Protein AF-A0A352LMV3-F1 (afdb_monomer)

Radius of gyration: 12.28 Å; Cα contacts (8 Å, |Δi|>4): 16; chains: 1; bounding box: 33×19×28 Å

Foldseek 3Di:
DVPVQPCDPVNVVVLVVLVVQCVVPVPDPVSVVVSVVVVVVSCVVGPPDDD

Secondary str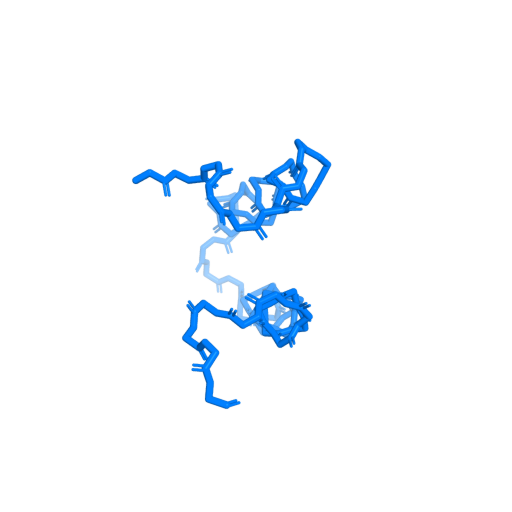ucture (DSSP, 8-state):
--SSS---HHHHHHHHHHHHHHHH-TT-HHHHHHHHHHHHHHHHHS-SS--

Nearest PDB structures (foldseek):
  7ah9-assembly1_2U  TM=7.027E-01  e=5.880E+00  Salmonella enterica subsp. enterica serovar Typhimurium str. LT2
  6okk-assembly1_U  TM=5.117E-01  e=9.621E+00  Plasmodium falciparum 3D7

Solvent-accessible surface area (backbone atoms only — not comparable to full-atom values): 3202 Å² total; per-residue (Å²): 131,80,75,87,68,79,64,46,73,65,59,53,50,52,53,51,51,50,53,48,55,42,68,78,40,74,87,40,66,70,57,50,53,52,43,49,54,53,50,51,56,52,44,72,75,51,62,90,71,85,124

pLDDT: mean 71.31, std 10.4, range [43.66, 83.06]

Sequence (51 aa):
AMTTRGFKEDEVRQVANLIADVMDHPDDADVLDTVRARVDSLVRRFPVYGR

Mean predicted aligned error: 8.85 Å

Structure (mmCIF, N/CA/C/O backbone):
data_AF-A0A352LMV3-F1
#
_entry.id   AF-A0A352LMV3-F1
#
loop_
_atom_site.group_PDB
_atom_site.id
_atom_site.type_symbol
_atom_site.label_atom_id
_atom_site.label_alt_id
_atom_site.label_comp_id
_atom_site.label_asym_id
_atom_site.label_entity_id
_atom_site.label_seq_id
_atom_site.pdbx_PDB_ins_code
_atom_site.Cartn_x
_atom_site.Cartn_y
_atom_site.Cartn_z
_atom_site.occupancy
_atom_site.B_iso_or_equiv
_atom_site.auth_seq_id
_atom_site.auth_comp_id
_atom_site.auth_asym_id
_atom_site.auth_atom_id
_atom_site.pdbx_PDB_model_num
ATOM 1 N N . ALA A 1 1 ? -11.596 10.882 7.626 1.00 50.00 1 ALA A N 1
ATOM 2 C CA . ALA A 1 1 ? -11.207 10.323 8.936 1.00 50.00 1 ALA A CA 1
ATOM 3 C C . ALA A 1 1 ? -10.579 8.951 8.710 1.00 50.00 1 ALA A C 1
ATOM 5 O O . ALA A 1 1 ? -11.285 8.042 8.296 1.00 50.00 1 ALA A O 1
ATOM 6 N N . MET A 1 2 ? -9.255 8.825 8.858 1.00 48.19 2 MET A N 1
ATOM 7 C CA . MET A 1 2 ? -8.522 7.573 8.590 1.00 48.19 2 MET A CA 1
ATOM 8 C C . MET A 1 2 ? -8.482 6.616 9.797 1.00 48.19 2 MET A C 1
ATOM 10 O O . MET A 1 2 ? -8.154 5.448 9.633 1.00 48.19 2 MET A O 1
ATOM 14 N N . THR A 1 3 ? -8.885 7.065 10.988 1.00 54.66 3 THR A N 1
ATOM 15 C CA . THR A 1 3 ? -8.799 6.287 12.238 1.00 54.66 3 THR A CA 1
ATOM 16 C C . THR A 1 3 ? -10.120 5.667 12.711 1.00 54.66 3 THR A C 1
ATOM 18 O O . THR A 1 3 ? -10.159 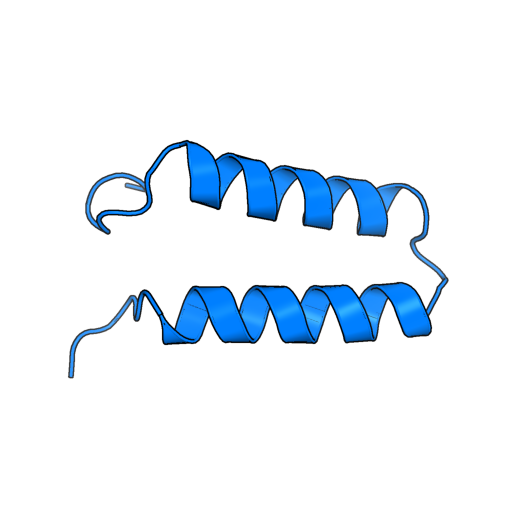5.054 13.770 1.00 54.66 3 THR A O 1
ATOM 21 N N . THR A 1 4 ? -11.198 5.716 11.923 1.00 55.12 4 THR A N 1
ATOM 22 C CA . THR A 1 4 ? -12.448 4.983 12.220 1.00 55.12 4 THR A CA 1
ATOM 23 C C . THR A 1 4 ? -12.467 3.536 11.698 1.00 55.12 4 THR A C 1
ATOM 25 O O . THR A 1 4 ? -13.485 2.865 11.829 1.00 55.12 4 THR A O 1
ATOM 28 N N . ARG A 1 5 ? -11.368 3.038 11.103 1.00 55.25 5 ARG A N 1
ATOM 29 C CA . ARG A 1 5 ? -11.301 1.733 10.402 1.00 55.25 5 ARG A CA 1
ATOM 30 C C . ARG A 1 5 ? -10.483 0.634 11.090 1.00 55.25 5 ARG A C 1
ATOM 32 O O . ARG A 1 5 ? -10.313 -0.428 10.507 1.00 55.25 5 ARG A O 1
ATOM 39 N N . GLY A 1 6 ? -9.917 0.873 12.275 1.00 56.41 6 GLY A N 1
ATOM 40 C CA . GLY A 1 6 ? -9.024 -0.109 12.912 1.00 56.41 6 GLY A CA 1
ATOM 41 C C . GLY A 1 6 ? -7.718 -0.375 12.144 1.00 56.41 6 GLY A C 1
ATOM 42 O O . GLY A 1 6 ? -6.970 -1.266 12.529 1.00 56.41 6 GLY A O 1
ATOM 43 N N . PHE A 1 7 ? -7.439 0.413 11.098 1.00 55.88 7 PHE A N 1
ATOM 44 C CA . PHE A 1 7 ? -6.137 0.491 10.443 1.00 55.88 7 PHE A CA 1
ATOM 45 C C . PHE A 1 7 ? -5.140 1.004 11.483 1.00 55.88 7 PHE A C 1
ATOM 47 O O . PHE A 1 7 ? -5.257 2.151 11.926 1.00 55.88 7 PHE A O 1
ATOM 54 N N . LYS A 1 8 ? -4.223 0.147 11.939 1.00 65.81 8 LYS A N 1
ATOM 55 C CA . LYS A 1 8 ? -3.188 0.569 12.880 1.00 65.81 8 LYS A CA 1
ATOM 56 C C . LYS A 1 8 ? -2.043 1.219 12.109 1.00 65.81 8 LYS A C 1
ATOM 58 O O . LYS A 1 8 ? -1.948 1.146 10.884 1.00 65.81 8 LYS A O 1
ATOM 63 N N . GLU A 1 9 ? -1.176 1.896 12.850 1.00 66.19 9 GLU A N 1
ATOM 64 C CA . GLU A 1 9 ? -0.006 2.592 12.306 1.00 66.19 9 GLU A CA 1
ATOM 65 C C . GLU A 1 9 ? 0.911 1.663 11.499 1.00 66.19 9 GLU A C 1
ATOM 67 O O . GLU A 1 9 ? 1.601 2.123 10.593 1.00 66.19 9 GLU A O 1
ATOM 72 N N . ASP A 1 10 ? 0.897 0.361 11.794 1.00 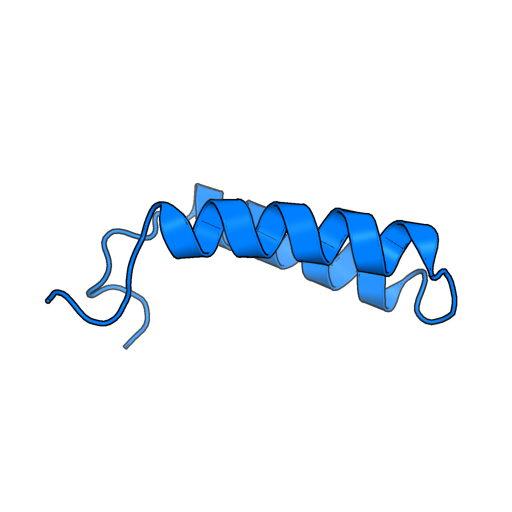69.69 10 ASP A N 1
ATOM 73 C CA . ASP A 1 10 ? 1.716 -0.630 11.102 1.00 69.69 10 ASP A CA 1
ATOM 74 C C . ASP A 1 10 ? 1.227 -0.894 9.671 1.00 69.69 10 ASP A C 1
ATOM 76 O O . ASP A 1 10 ? 2.013 -0.842 8.727 1.00 69.69 10 ASP A O 1
ATOM 80 N N . GLU A 1 11 ? -0.082 -1.063 9.471 1.00 69.25 11 GLU A N 1
ATOM 81 C CA . GLU A 1 11 ? -0.673 -1.207 8.140 1.00 69.25 11 GLU A CA 1
ATOM 82 C C . GLU A 1 11 ? -0.549 0.084 7.325 1.00 69.25 11 GLU A C 1
ATOM 84 O O . GLU A 1 11 ? -0.283 0.032 6.123 1.00 69.25 11 GLU A O 1
ATOM 89 N N . VAL A 1 12 ? -0.675 1.253 7.969 1.00 72.75 12 VAL A N 1
ATOM 90 C CA . VAL A 1 12 ? -0.421 2.546 7.309 1.00 72.75 12 VAL A CA 1
ATOM 91 C C . VAL A 1 12 ? 1.037 2.643 6.860 1.00 72.75 12 VAL A C 1
ATOM 93 O O . VAL A 1 12 ? 1.298 3.066 5.736 1.00 72.75 12 VAL A O 1
ATOM 96 N N . ARG A 1 13 ? 1.986 2.209 7.697 1.00 76.62 13 ARG A N 1
ATOM 97 C CA . ARG A 1 13 ? 3.414 2.188 7.357 1.00 76.62 13 ARG A CA 1
ATOM 98 C C . ARG A 1 13 ? 3.711 1.214 6.215 1.00 76.62 13 ARG A C 1
ATOM 100 O O . ARG A 1 13 ? 4.476 1.558 5.321 1.00 76.62 13 ARG A O 1
ATOM 107 N N . GLN A 1 14 ? 3.078 0.042 6.198 1.00 76.12 14 GLN A N 1
ATOM 108 C CA . GLN A 1 14 ? 3.225 -0.918 5.100 1.00 76.12 14 GLN A CA 1
ATOM 109 C C . GLN A 1 14 ? 2.714 -0.350 3.774 1.00 76.12 14 GLN A C 1
ATOM 111 O O . GLN A 1 14 ? 3.401 -0.457 2.764 1.00 76.12 14 GLN A O 1
ATOM 116 N N . VAL A 1 15 ? 1.549 0.305 3.768 1.00 75.56 15 VAL A N 1
ATOM 117 C CA . VAL A 1 15 ? 1.030 0.970 2.562 1.00 75.56 15 VAL A CA 1
ATOM 118 C C . VAL A 1 15 ? 1.931 2.131 2.139 1.00 75.56 15 VAL A C 1
ATOM 120 O O . VAL A 1 15 ? 2.190 2.285 0.951 1.00 75.56 15 VAL A O 1
ATOM 123 N N . ALA A 1 16 ? 2.445 2.922 3.083 1.00 78.69 16 ALA A N 1
ATOM 124 C CA . ALA A 1 16 ? 3.358 4.023 2.781 1.00 78.69 16 ALA A CA 1
ATOM 125 C C . ALA A 1 16 ? 4.656 3.538 2.116 1.00 78.69 16 ALA A C 1
ATOM 127 O O . ALA A 1 16 ? 5.085 4.135 1.134 1.00 78.69 16 ALA A O 1
ATOM 128 N N . ASN A 1 17 ? 5.233 2.431 2.595 1.00 81.75 17 ASN A N 1
ATOM 129 C CA . ASN A 1 17 ? 6.418 1.831 1.978 1.00 81.75 17 ASN A CA 1
ATOM 130 C C . ASN A 1 17 ? 6.118 1.316 0.563 1.00 81.75 17 ASN A C 1
ATOM 132 O O . ASN A 1 17 ? 6.878 1.591 -0.351 1.00 81.75 17 ASN A O 1
ATOM 136 N N . LEU A 1 18 ? 4.967 0.668 0.352 1.00 77.62 18 LEU A N 1
ATOM 137 C CA . LEU A 1 18 ? 4.558 0.217 -0.984 1.00 77.62 18 LEU A CA 1
ATOM 138 C C . LEU A 1 18 ? 4.335 1.385 -1.958 1.00 77.62 18 LEU A C 1
ATOM 140 O O . LEU A 1 18 ? 4.594 1.254 -3.149 1.00 77.62 18 LEU A O 1
ATOM 144 N N . ILE A 1 19 ? 3.848 2.529 -1.469 1.00 77.62 19 ILE A N 1
ATOM 145 C CA . ILE A 1 19 ? 3.714 3.751 -2.276 1.00 77.62 19 ILE A CA 1
ATOM 146 C C . ILE A 1 19 ? 5.093 4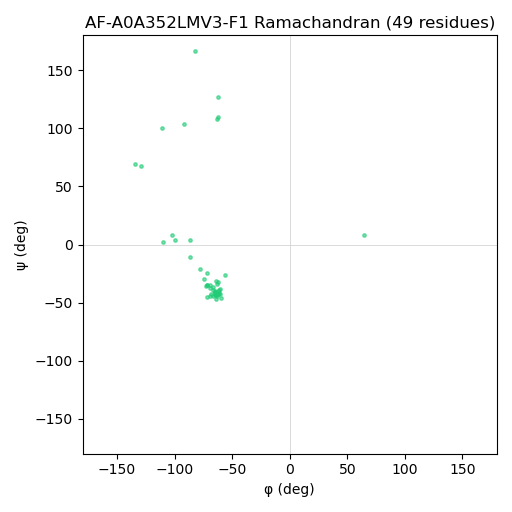.335 -2.608 1.00 77.62 19 ILE A C 1
ATOM 148 O O . ILE A 1 19 ? 5.279 4.824 -3.720 1.00 77.62 19 ILE A O 1
ATOM 152 N N . ALA A 1 20 ? 6.048 4.275 -1.675 1.00 81.31 20 ALA A N 1
ATOM 153 C CA . ALA A 1 20 ? 7.427 4.685 -1.923 1.00 81.31 20 ALA A CA 1
ATOM 154 C C . ALA A 1 20 ? 8.091 3.796 -2.989 1.00 81.31 20 ALA A C 1
ATOM 156 O O . ALA A 1 20 ? 8.666 4.331 -3.929 1.00 81.31 20 ALA A O 1
ATOM 157 N N . ASP A 1 21 ? 7.893 2.476 -2.928 1.00 76.69 21 ASP A N 1
ATOM 158 C CA . ASP A 1 21 ? 8.433 1.529 -3.916 1.00 76.69 21 ASP A CA 1
ATOM 159 C C . ASP A 1 21 ? 7.909 1.811 -5.341 1.00 76.69 21 ASP A C 1
ATOM 161 O O . ASP A 1 21 ? 8.660 1.746 -6.312 1.00 76.69 21 ASP A O 1
ATOM 165 N N . VAL A 1 22 ? 6.629 2.188 -5.480 1.00 78.94 22 VAL A N 1
ATOM 166 C CA . VAL A 1 22 ? 6.050 2.610 -6.775 1.00 78.94 22 VAL A CA 1
ATOM 167 C C . VAL A 1 22 ? 6.606 3.957 -7.236 1.00 78.94 22 VAL A C 1
ATOM 169 O O . VAL A 1 22 ? 6.752 4.185 -8.434 1.00 78.94 22 VAL A O 1
ATOM 172 N N . MET A 1 23 ? 6.892 4.870 -6.306 1.00 79.38 23 MET A N 1
ATOM 173 C CA . MET A 1 23 ? 7.445 6.185 -6.634 1.00 79.38 23 MET A CA 1
ATOM 174 C C . MET A 1 23 ? 8.907 6.097 -7.088 1.00 79.38 23 MET A C 1
ATOM 176 O O . MET A 1 23 ? 9.296 6.844 -7.984 1.00 79.38 23 MET A O 1
ATOM 180 N N . ASP A 1 24 ? 9.682 5.176 -6.513 1.00 80.25 24 ASP A N 1
ATOM 181 C CA . ASP A 1 24 ? 11.071 4.913 -6.903 1.00 80.25 24 ASP A CA 1
ATOM 182 C C . ASP A 1 24 ? 11.165 4.144 -8.233 1.00 80.25 24 ASP A C 1
ATOM 184 O O . ASP A 1 24 ? 12.108 4.349 -9.001 1.00 80.25 24 ASP A O 1
ATOM 188 N N . HIS A 1 25 ? 10.166 3.310 -8.551 1.00 75.44 25 HIS A N 1
ATOM 189 C CA . HIS A 1 25 ? 10.121 2.497 -9.773 1.00 75.44 25 HIS A CA 1
ATOM 190 C C . HIS A 1 25 ? 8.794 2.645 -10.548 1.00 75.44 25 HIS A C 1
ATOM 192 O O . HIS A 1 25 ? 8.023 1.689 -10.654 1.00 75.44 25 HIS A O 1
ATOM 198 N N . PRO A 1 26 ? 8.513 3.824 -11.137 1.00 70.56 26 PRO A N 1
ATOM 199 C CA . PRO A 1 26 ? 7.213 4.115 -11.748 1.00 70.56 26 PRO A CA 1
ATOM 200 C C . PRO A 1 26 ? 6.939 3.370 -13.066 1.00 70.56 26 PRO A C 1
ATOM 202 O O . 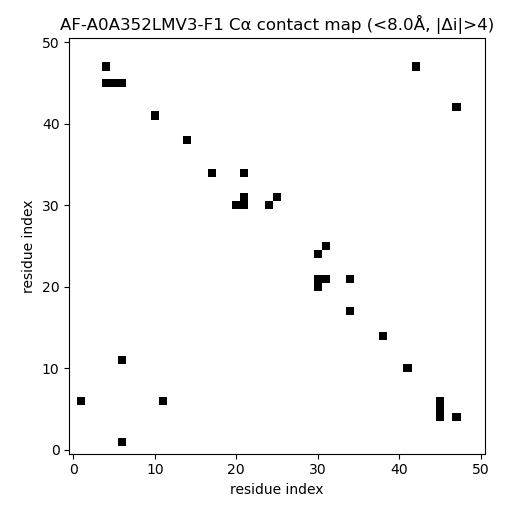PRO A 1 26 ? 5.775 3.174 -13.413 1.00 70.56 26 PRO A O 1
ATOM 205 N N . ASP A 1 27 ? 7.982 2.952 -13.789 1.00 78.19 27 ASP A N 1
ATOM 206 C CA . ASP A 1 27 ? 7.875 2.261 -15.087 1.00 78.19 27 ASP A CA 1
ATOM 207 C C . ASP A 1 27 ? 8.021 0.730 -14.979 1.00 78.19 27 ASP A C 1
ATOM 209 O O . ASP A 1 27 ? 8.022 0.029 -15.993 1.00 78.19 27 ASP A O 1
ATOM 213 N N . ASP A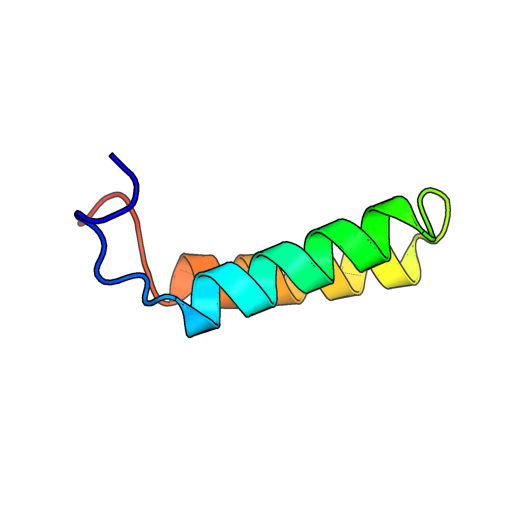 1 28 ? 8.149 0.191 -13.763 1.00 78.25 28 ASP A N 1
ATOM 214 C CA . ASP A 1 28 ? 8.321 -1.243 -13.547 1.00 78.25 28 ASP A CA 1
AT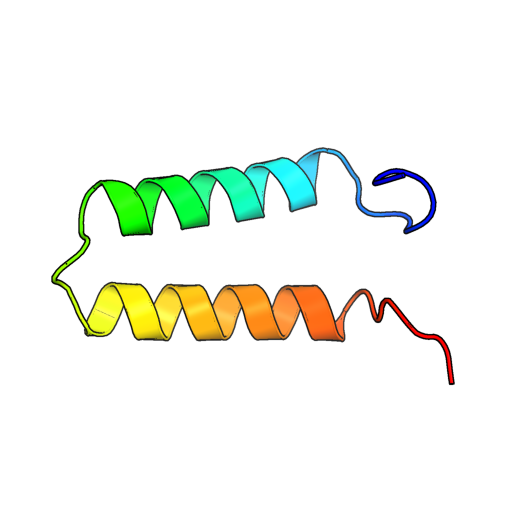OM 215 C C . ASP A 1 28 ? 6.962 -1.935 -13.339 1.00 78.25 28 ASP A C 1
ATOM 217 O O . ASP A 1 28 ? 6.310 -1.831 -12.294 1.00 78.25 28 ASP A O 1
ATOM 221 N N . ALA A 1 29 ? 6.510 -2.634 -14.382 1.00 77.81 29 ALA A N 1
ATOM 222 C CA . ALA A 1 29 ? 5.225 -3.325 -14.397 1.00 77.81 29 ALA A CA 1
ATOM 223 C C . ALA A 1 29 ? 5.145 -4.464 -13.361 1.00 77.81 29 ALA A C 1
ATOM 225 O O . ALA A 1 29 ? 4.071 -4.696 -12.801 1.00 77.81 29 ALA A O 1
ATOM 226 N N . ASP A 1 30 ? 6.265 -5.123 -13.051 1.00 79.56 30 ASP A N 1
ATOM 227 C CA . ASP A 1 30 ? 6.302 -6.223 -12.080 1.00 79.56 30 ASP A CA 1
ATOM 228 C C . ASP A 1 30 ? 6.149 -5.697 -10.641 1.00 79.56 30 ASP A C 1
ATOM 230 O O . ASP A 1 30 ? 5.480 -6.310 -9.794 1.00 79.56 30 ASP A O 1
ATOM 234 N N . VAL A 1 31 ? 6.717 -4.516 -10.365 1.00 77.81 31 VAL A N 1
ATOM 235 C CA . VAL A 1 31 ? 6.554 -3.807 -9.086 1.00 77.81 31 VAL A CA 1
ATOM 236 C C . VAL A 1 31 ? 5.105 -3.358 -8.911 1.00 77.81 31 VAL A C 1
ATOM 238 O O . VAL A 1 31 ? 4.517 -3.581 -7.849 1.00 77.81 31 VAL A O 1
ATOM 241 N N . LEU A 1 32 ? 4.492 -2.800 -9.959 1.00 78.62 32 LEU A N 1
ATOM 242 C CA . LEU A 1 32 ? 3.090 -2.379 -9.934 1.00 78.62 32 LEU A CA 1
ATOM 243 C C . LEU A 1 32 ? 2.143 -3.548 -9.649 1.00 78.62 32 LEU A C 1
ATOM 245 O O . LEU A 1 32 ? 1.271 -3.418 -8.785 1.00 78.62 32 LEU A O 1
ATOM 249 N N . ASP A 1 33 ? 2.322 -4.693 -10.308 1.00 82.50 33 ASP A N 1
ATOM 250 C CA . ASP A 1 33 ? 1.484 -5.876 -10.081 1.00 82.50 33 ASP A CA 1
ATOM 251 C C . ASP A 1 33 ? 1.658 -6.441 -8.664 1.00 82.50 33 ASP A C 1
ATOM 253 O O . ASP A 1 33 ? 0.673 -6.764 -7.986 1.00 82.50 33 ASP A O 1
ATOM 257 N N . THR A 1 34 ? 2.894 -6.469 -8.159 1.00 81.12 34 THR A N 1
ATOM 258 C CA . THR A 1 3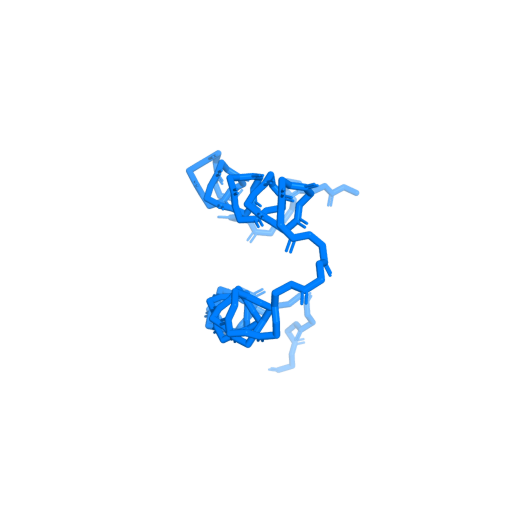4 ? 3.193 -6.911 -6.790 1.00 81.12 34 THR A CA 1
ATOM 259 C C . THR A 1 34 ? 2.552 -5.995 -5.749 1.00 81.12 34 THR A C 1
ATOM 261 O O . THR A 1 34 ? 1.908 -6.467 -4.804 1.00 81.12 34 THR A O 1
ATOM 264 N N . VAL A 1 35 ? 2.691 -4.678 -5.918 1.00 81.00 35 VAL A N 1
ATOM 265 C CA . VAL A 1 35 ? 2.113 -3.674 -5.018 1.00 81.00 35 VAL A CA 1
ATOM 26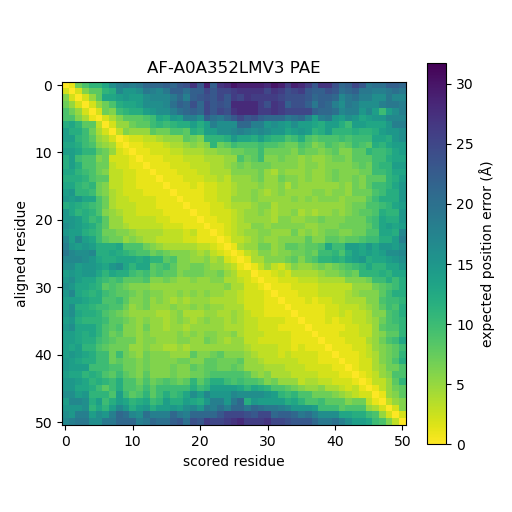6 C C . VAL A 1 35 ? 0.591 -3.748 -5.055 1.00 81.00 35 VAL A C 1
ATOM 268 O O . VAL A 1 35 ? -0.052 -3.754 -4.004 1.00 81.00 35 VAL A O 1
ATOM 271 N N . ARG A 1 36 ? -0.001 -3.901 -6.242 1.00 79.25 36 ARG A N 1
ATOM 272 C CA . ARG A 1 36 ? -1.451 -4.023 -6.417 1.00 79.25 36 ARG A CA 1
ATOM 273 C C . ARG A 1 36 ? -2.011 -5.262 -5.723 1.00 79.25 36 ARG A C 1
ATOM 275 O O . ARG A 1 36 ? -3.018 -5.148 -5.026 1.00 79.25 36 ARG A O 1
ATOM 282 N N . ALA A 1 37 ? -1.341 -6.411 -5.828 1.00 83.06 37 ALA A N 1
ATOM 283 C CA . ALA A 1 37 ? -1.725 -7.629 -5.112 1.00 83.06 37 ALA A CA 1
ATOM 284 C C . ALA A 1 37 ? -1.650 -7.454 -3.583 1.00 83.06 37 ALA A C 1
ATOM 286 O O . ALA A 1 37 ? -2.536 -7.899 -2.846 1.00 83.06 37 ALA A O 1
ATOM 287 N N . ARG A 1 38 ? -0.615 -6.759 -3.095 1.00 79.19 38 ARG A N 1
ATOM 288 C CA . ARG A 1 38 ? -0.424 -6.491 -1.662 1.00 79.19 38 ARG A CA 1
ATOM 289 C C . ARG A 1 38 ? -1.484 -5.540 -1.110 1.00 79.19 38 ARG A C 1
ATOM 291 O O . ARG A 1 38 ? -2.047 -5.798 -0.045 1.00 79.19 38 ARG A O 1
ATOM 298 N N . VAL A 1 39 ? -1.796 -4.484 -1.860 1.00 78.94 39 VAL A N 1
ATOM 299 C CA . VAL A 1 39 ? -2.855 -3.523 -1.533 1.00 78.94 39 VAL A CA 1
ATOM 300 C C . VAL A 1 39 ? -4.227 -4.200 -1.556 1.00 78.94 39 VAL A C 1
ATOM 302 O O . VAL A 1 39 ? -4.998 -4.014 -0.618 1.00 78.94 39 VAL A O 1
ATOM 305 N N . ASP A 1 40 ? -4.525 -5.040 -2.552 1.00 79.81 40 ASP A N 1
ATOM 306 C CA . ASP A 1 40 ? -5.794 -5.781 -2.630 1.00 79.81 40 ASP A CA 1
ATOM 307 C C . ASP A 1 40 ? -5.979 -6.718 -1.423 1.00 79.81 40 ASP A C 1
ATOM 309 O O . ASP A 1 40 ? -7.037 -6.729 -0.791 1.00 79.81 40 ASP A O 1
ATOM 313 N N . SER A 1 41 ? -4.922 -7.429 -1.014 1.00 79.81 41 SER A N 1
ATOM 314 C CA . SER A 1 41 ? -4.945 -8.255 0.199 1.00 79.81 41 SER A CA 1
ATOM 315 C C . SER A 1 41 ? -5.200 -7.436 1.470 1.00 79.81 41 SER A C 1
ATOM 317 O O . SER A 1 41 ? -5.905 -7.911 2.361 1.00 79.81 41 SER A O 1
ATOM 319 N N . LEU A 1 42 ? -4.627 -6.234 1.584 1.00 73.69 42 LEU A N 1
ATOM 320 C CA . LEU A 1 42 ? -4.837 -5.341 2.730 1.00 73.69 42 LEU A CA 1
ATOM 321 C C . LEU A 1 42 ? -6.266 -4.783 2.752 1.00 73.69 42 LEU A C 1
ATOM 323 O O . LEU A 1 42 ? -6.919 -4.804 3.793 1.00 73.69 42 LEU A O 1
ATOM 327 N N . VAL A 1 43 ? -6.790 -4.351 1.603 1.00 74.31 43 VAL A N 1
ATOM 328 C CA . VAL A 1 43 ? -8.149 -3.798 1.480 1.00 74.31 43 VAL A CA 1
ATOM 329 C C . VAL A 1 43 ? -9.216 -4.863 1.747 1.00 74.31 43 VAL A C 1
ATOM 331 O O . VAL A 1 43 ? -10.189 -4.583 2.444 1.00 74.31 43 VAL A O 1
ATOM 334 N N . ARG A 1 44 ? -9.022 -6.106 1.281 1.00 73.31 44 ARG A N 1
ATOM 335 C CA . ARG A 1 44 ? -9.922 -7.233 1.601 1.00 73.31 44 ARG A CA 1
ATOM 336 C C . ARG A 1 44 ? -9.970 -7.550 3.091 1.00 73.31 44 ARG A C 1
ATOM 338 O O . ARG A 1 44 ? -11.000 -7.992 3.590 1.00 73.31 44 ARG A O 1
ATOM 345 N N . ARG A 1 45 ? -8.858 -7.342 3.796 1.00 69.44 45 ARG A N 1
ATOM 346 C CA . ARG A 1 45 ? -8.735 -7.602 5.235 1.00 69.44 45 ARG A CA 1
ATOM 347 C C . ARG A 1 45 ? -9.389 -6.506 6.083 1.00 69.44 45 ARG A C 1
ATOM 349 O O . ARG A 1 45 ? -9.765 -6.772 7.219 1.00 69.44 45 ARG A O 1
ATOM 356 N N . PHE A 1 46 ? -9.578 -5.317 5.509 1.00 63.91 46 PHE A N 1
ATOM 357 C CA . PHE A 1 46 ? -10.198 -4.157 6.151 1.00 63.91 46 PHE A CA 1
ATOM 358 C C . PHE A 1 46 ? -11.228 -3.490 5.219 1.00 63.91 46 PHE A C 1
ATOM 360 O O . PHE A 1 46 ? -11.000 -2.378 4.723 1.00 63.91 46 PHE A O 1
ATOM 367 N N . PRO A 1 47 ? -12.370 -4.152 4.957 1.00 64.81 47 PRO A N 1
ATOM 368 C CA . PRO A 1 47 ? -13.397 -3.610 4.080 1.00 64.81 47 PRO A CA 1
ATOM 369 C C . PRO A 1 47 ? -13.965 -2.303 4.651 1.00 64.81 47 PRO A C 1
ATOM 371 O O . PRO A 1 47 ? -14.393 -2.217 5.799 1.00 64.81 47 PRO A O 1
ATOM 374 N N . VAL A 1 48 ? -13.953 -1.262 3.819 1.00 60.84 48 VAL A N 1
ATOM 375 C CA . VAL A 1 48 ? -14.390 0.102 4.162 1.00 60.84 48 VAL A CA 1
ATOM 376 C C . VAL A 1 48 ? -15.902 0.215 4.307 1.00 60.84 48 VAL A C 1
ATOM 378 O O . VAL A 1 48 ? -16.400 0.995 5.117 1.00 60.84 48 VAL A O 1
ATOM 381 N N . TYR A 1 49 ? -16.618 -0.542 3.488 1.00 56.03 49 TYR A N 1
ATOM 382 C CA . TYR A 1 49 ? -18.064 -0.601 3.495 1.00 56.03 49 TYR A CA 1
ATOM 383 C C . TYR A 1 49 ? -18.431 -1.981 4.014 1.00 56.03 49 TYR A C 1
ATOM 385 O O . TYR A 1 49 ? -18.327 -2.968 3.291 1.00 56.03 49 TYR A O 1
ATOM 393 N N . GLY A 1 50 ? -18.792 -2.044 5.295 1.00 56.19 50 GLY A N 1
ATOM 394 C CA . GLY A 1 50 ? -19.464 -3.209 5.845 1.00 56.19 50 GLY A CA 1
ATOM 395 C C . GLY A 1 50 ? -20.805 -3.364 5.140 1.00 56.19 50 GLY A C 1
ATOM 396 O O . GLY A 1 50 ? -21.712 -2.557 5.348 1.00 56.19 50 GLY A O 1
ATOM 397 N N . ARG A 1 51 ? -20.899 -4.375 4.284 1.00 43.66 51 ARG A N 1
ATOM 398 C CA . ARG A 1 51 ? -22.144 -5.091 4.055 1.00 43.66 51 ARG A CA 1
ATOM 399 C C . ARG A 1 51 ? -21.991 -6.477 4.652 1.00 43.66 51 ARG A C 1
ATOM 401 O O . ARG A 1 51 ? -20.872 -7.022 4.533 1.00 43.66 51 ARG A O 1
#